Protein AF-A0A6P8ZTN7-F1 (afdb_monomer_lite)

Radius of gyration: 30.51 Å; chains: 1; bounding box: 81×64×39 Å

Organism: Thrips palmi (NCBI:txid161013)

Foldseek 3Di:
DDDDDDDDPPPVVVVVVVLVVQVPDPVCPVVNVVVVVVVVVVVVVVVVVVCVVVPDPPDPPPDPPPDDDDPPDDDAAPQLVVVQWGKDQPVQAPPPFFDDFCSSVVCVVVNIGTGNDDGLPPQALVVRQWDWDLDDEPDFDPSHDPHDVSTTTYHDDDD

Structure (mmCIF, N/CA/C/O backbone):
data_AF-A0A6P8ZTN7-F1
#
_entry.id   AF-A0A6P8ZTN7-F1
#
loop_
_atom_site.group_PDB
_atom_site.id
_atom_site.type_symbol
_atom_site.label_atom_id
_atom_site.label_alt_id
_atom_site.label_comp_id
_atom_site.label_asym_id
_atom_site.label_entity_id
_atom_site.label_seq_id
_atom_site.pdbx_PDB_ins_code
_atom_site.Cartn_x
_atom_site.Cartn_y
_atom_site.Cartn_z
_atom_site.occupancy
_atom_site.B_iso_or_equiv
_atom_site.auth_seq_id
_atom_site.auth_comp_id
_atom_site.auth_asym_id
_atom_site.auth_atom_id
_atom_site.pdbx_PDB_model_num
ATOM 1 N N . MET A 1 1 ? 12.731 24.287 -16.757 1.00 38.12 1 MET A N 1
ATOM 2 C CA . MET A 1 1 ? 14.007 24.490 -17.474 1.00 38.12 1 MET A CA 1
ATOM 3 C C . MET A 1 1 ? 14.932 25.264 -16.544 1.00 38.12 1 MET A C 1
ATOM 5 O O . MET A 1 1 ? 14.624 26.421 -16.282 1.00 38.12 1 MET A O 1
ATOM 9 N N . PRO A 1 2 ? 15.954 24.638 -15.937 1.00 43.47 2 PRO A N 1
ATOM 10 C CA . PRO A 1 2 ? 16.936 25.355 -15.126 1.00 43.47 2 PRO A CA 1
ATOM 11 C C . PRO A 1 2 ? 17.994 26.032 -16.020 1.00 43.47 2 PRO A C 1
ATOM 13 O O . PRO A 1 2 ? 18.242 25.542 -17.125 1.00 43.47 2 PRO A O 1
ATOM 16 N N . PRO A 1 3 ? 18.623 27.134 -15.574 1.00 49.19 3 PRO A N 1
ATOM 17 C CA . PRO A 1 3 ? 19.766 27.718 -16.262 1.00 49.19 3 PRO A CA 1
ATOM 18 C C . PRO A 1 3 ? 21.043 26.901 -16.017 1.00 49.19 3 PRO A C 1
ATOM 20 O O . PRO A 1 3 ? 21.290 26.404 -14.919 1.00 49.19 3 PRO A O 1
ATOM 23 N N . SER A 1 4 ? 21.845 26.778 -17.072 1.00 43.06 4 SER A N 1
ATOM 24 C CA . SER A 1 4 ? 23.144 26.109 -17.119 1.00 43.06 4 SER A CA 1
ATOM 25 C C . SER A 1 4 ? 24.170 26.744 -16.175 1.00 43.06 4 SER A C 1
ATOM 27 O O . SER A 1 4 ? 24.535 27.907 -16.334 1.00 43.06 4 SER A O 1
ATOM 29 N N . THR A 1 5 ? 24.703 25.961 -15.239 1.00 47.00 5 THR A N 1
ATOM 30 C CA . THR A 1 5 ? 25.856 26.331 -14.406 1.00 47.00 5 THR A CA 1
ATOM 31 C C . THR A 1 5 ? 27.146 25.909 -15.115 1.00 47.00 5 THR A C 1
ATOM 33 O O . THR A 1 5 ? 27.661 24.815 -14.903 1.00 47.00 5 THR A O 1
ATOM 36 N N . THR A 1 6 ? 27.670 26.762 -15.996 1.00 47.75 6 THR A N 1
ATOM 37 C CA . THR A 1 6 ? 28.990 26.585 -16.637 1.00 47.75 6 THR A CA 1
ATOM 38 C C . THR A 1 6 ? 29.842 27.844 -16.481 1.00 47.75 6 THR A C 1
ATOM 40 O O . THR A 1 6 ? 30.205 28.489 -17.454 1.00 47.75 6 THR A O 1
ATOM 43 N N . MET A 1 7 ? 30.147 28.211 -15.241 1.00 44.94 7 MET A N 1
ATOM 44 C CA . MET A 1 7 ? 31.234 29.109 -14.822 1.00 44.94 7 MET A CA 1
ATOM 45 C C . MET A 1 7 ? 31.580 28.594 -13.418 1.00 44.94 7 MET A C 1
ATOM 47 O O . MET A 1 7 ? 30.680 28.489 -12.598 1.00 44.94 7 MET A O 1
ATOM 51 N N . THR A 1 8 ? 32.764 28.073 -13.095 1.00 49.19 8 THR A N 1
ATOM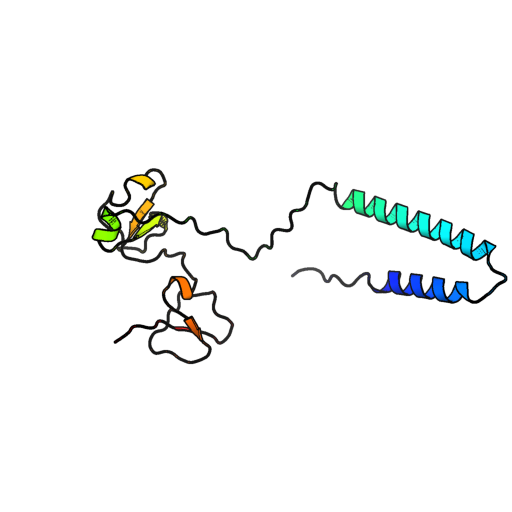 52 C CA . THR A 1 8 ? 33.991 28.848 -12.846 1.00 49.19 8 THR A CA 1
ATOM 53 C C . THR A 1 8 ? 35.212 27.920 -12.653 1.00 49.19 8 THR A C 1
ATOM 55 O O . THR A 1 8 ? 36.077 28.183 -11.824 1.00 49.19 8 THR A O 1
ATOM 58 N N . LEU A 1 9 ? 35.345 26.820 -13.406 1.00 43.28 9 LEU A N 1
ATOM 59 C CA . LEU A 1 9 ? 36.558 25.982 -13.303 1.00 43.28 9 LEU A CA 1
ATOM 60 C C . LEU A 1 9 ? 37.785 26.597 -14.016 1.00 43.28 9 LEU A C 1
ATOM 62 O O . LEU A 1 9 ? 38.914 26.186 -13.765 1.00 43.28 9 LEU A O 1
ATOM 66 N N . SER A 1 10 ? 37.589 27.597 -14.887 1.00 53.84 10 SER A N 1
ATOM 67 C CA . SER A 1 10 ? 38.660 28.187 -15.708 1.00 53.84 10 SER A CA 1
ATOM 68 C C . SER A 1 10 ? 39.494 29.260 -14.997 1.00 53.84 10 SER A C 1
ATOM 70 O O . SER A 1 10 ? 40.696 29.345 -15.239 1.00 53.84 10 SER A O 1
ATOM 72 N N . ALA A 1 11 ? 38.905 30.058 -14.101 1.00 52.62 11 ALA A N 1
ATOM 73 C CA . ALA A 1 11 ? 39.606 31.180 -13.466 1.00 52.62 11 ALA A CA 1
ATOM 74 C C . ALA A 1 11 ? 40.645 30.718 -12.427 1.00 52.62 11 ALA A C 1
ATOM 76 O O . ALA A 1 11 ? 41.765 31.224 -12.402 1.00 52.62 11 ALA A O 1
ATOM 77 N N . ALA A 1 12 ? 40.305 29.710 -11.617 1.00 54.69 12 ALA A N 1
ATOM 78 C CA . ALA A 1 12 ? 41.218 29.157 -10.614 1.00 54.69 12 ALA A CA 1
ATOM 79 C C . ALA A 1 12 ? 42.424 28.451 -11.258 1.00 54.69 12 ALA A C 1
ATOM 81 O O . ALA A 1 12 ? 43.553 28.596 -10.790 1.00 54.69 12 ALA A O 1
ATOM 82 N N . LEU A 1 13 ? 42.198 27.737 -12.368 1.00 57.28 13 LEU A N 1
ATOM 83 C CA . LEU A 1 13 ? 43.265 27.069 -13.112 1.00 57.28 13 LEU A CA 1
ATOM 84 C C . LEU A 1 13 ? 44.208 28.085 -13.778 1.00 57.28 13 LEU A C 1
ATOM 86 O O . LEU A 1 13 ? 45.422 27.905 -13.746 1.00 57.28 13 LEU A O 1
ATOM 90 N N . ALA A 1 14 ? 43.658 29.177 -14.323 1.00 60.38 14 ALA A N 1
ATOM 91 C CA . ALA A 1 14 ? 44.442 30.266 -14.900 1.00 60.38 14 ALA A CA 1
ATOM 92 C C . ALA A 1 14 ? 45.301 30.981 -13.841 1.00 60.38 14 ALA A C 1
ATOM 94 O O . ALA A 1 14 ? 46.486 31.209 -14.074 1.00 60.38 14 ALA A O 1
ATOM 95 N N . ALA A 1 15 ? 44.747 31.261 -12.656 1.00 62.09 15 ALA A N 1
ATOM 96 C CA . ALA A 1 15 ? 45.494 31.868 -11.554 1.00 62.09 15 ALA A CA 1
ATOM 97 C C . ALA A 1 15 ? 46.643 30.964 -11.067 1.00 62.09 15 ALA A C 1
ATOM 99 O O . ALA A 1 15 ? 47.762 31.438 -10.875 1.00 62.09 15 ALA A O 1
ATOM 100 N N . ALA A 1 16 ? 46.399 29.655 -10.939 1.00 66.00 16 ALA A N 1
ATOM 101 C CA . ALA A 1 16 ? 47.429 28.688 -10.555 1.00 66.00 16 ALA A CA 1
ATOM 102 C C . ALA A 1 16 ? 48.567 28.593 -11.592 1.00 66.00 16 ALA A C 1
ATOM 104 O O . ALA A 1 16 ? 49.738 28.517 -11.220 1.00 66.00 16 ALA A O 1
ATOM 105 N N . LEU A 1 17 ? 48.236 28.654 -12.888 1.00 62.47 17 LEU A N 1
ATOM 106 C CA . LEU A 1 17 ? 49.215 28.679 -13.980 1.00 62.47 17 LEU A CA 1
ATOM 107 C C . LEU A 1 17 ? 50.085 29.942 -13.955 1.00 62.47 17 LEU A C 1
ATOM 109 O O . LEU A 1 17 ? 51.296 29.844 -14.142 1.00 62.47 17 LEU A O 1
ATOM 113 N N . VAL A 1 18 ? 49.503 31.110 -13.670 1.00 60.03 18 VAL A N 1
ATOM 114 C CA . VAL A 1 18 ? 50.256 32.372 -13.555 1.00 60.03 18 VAL A CA 1
ATOM 115 C C . VAL A 1 18 ? 51.234 32.325 -12.375 1.00 60.03 18 VAL A C 1
ATOM 117 O O . VAL A 1 18 ? 52.390 32.710 -12.532 1.00 60.03 18 VAL A O 1
ATOM 120 N N . VAL A 1 19 ? 50.827 31.777 -11.224 1.00 62.97 19 VAL A N 1
ATOM 121 C CA . VAL A 1 19 ? 51.712 31.615 -10.052 1.00 62.97 19 VAL A CA 1
ATOM 122 C C . VAL A 1 19 ? 52.891 30.681 -10.358 1.00 62.97 19 VAL A C 1
ATOM 124 O O . VAL A 1 19 ? 54.027 30.986 -9.993 1.00 62.97 19 VAL A O 1
ATOM 127 N N . LEU A 1 20 ? 52.646 29.575 -11.069 1.00 59.28 20 LEU A N 1
ATOM 128 C CA . LEU A 1 20 ? 53.698 28.642 -11.490 1.00 59.28 20 LEU A CA 1
ATOM 129 C C . LEU A 1 20 ? 54.700 29.282 -12.462 1.00 59.28 20 LEU A C 1
ATOM 131 O O . LEU A 1 20 ? 55.891 28.996 -12.366 1.00 59.28 20 LEU A O 1
ATOM 135 N N . MET A 1 21 ? 54.250 30.163 -13.363 1.00 56.19 21 MET A N 1
ATOM 136 C CA . MET A 1 21 ? 55.150 30.855 -14.295 1.00 56.19 21 MET A CA 1
ATOM 137 C C . MET A 1 21 ? 56.003 31.938 -13.617 1.00 56.19 21 MET A C 1
ATOM 139 O O . MET A 1 21 ? 57.164 32.107 -13.981 1.00 56.19 21 MET A O 1
ATOM 143 N N . VAL A 1 22 ? 55.475 32.638 -12.605 1.00 54.84 22 VAL A N 1
ATOM 144 C CA . VAL A 1 22 ? 56.213 33.693 -11.877 1.00 54.84 22 VAL A CA 1
ATOM 145 C C . VAL A 1 22 ? 57.305 33.113 -10.964 1.00 54.84 22 VAL A C 1
ATOM 147 O O . VAL A 1 22 ? 58.353 33.729 -10.787 1.00 54.84 22 VAL A O 1
ATOM 150 N N . ALA A 1 23 ? 57.122 31.901 -10.432 1.00 55.56 23 ALA A N 1
ATOM 151 C CA . ALA A 1 23 ? 58.081 31.267 -9.519 1.00 55.56 23 ALA A CA 1
ATOM 152 C C . ALA A 1 23 ? 59.411 30.820 -10.175 1.00 55.56 23 ALA A C 1
ATOM 154 O O . ALA A 1 23 ? 60.326 30.404 -9.464 1.00 55.56 23 ALA A O 1
ATOM 155 N N . ALA A 1 24 ? 59.541 30.897 -11.506 1.00 53.19 24 ALA A N 1
ATOM 156 C CA . ALA A 1 24 ? 60.702 30.403 -12.253 1.00 53.19 24 ALA A CA 1
ATOM 157 C C . ALA A 1 24 ? 61.805 31.455 -12.535 1.00 53.19 24 ALA A C 1
ATOM 159 O O . ALA A 1 24 ? 62.824 31.100 -13.127 1.00 53.19 24 ALA A O 1
ATOM 160 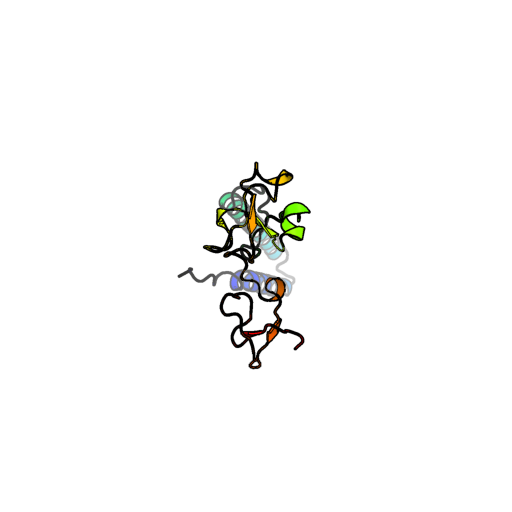N N . ALA A 1 25 ? 61.651 32.722 -12.116 1.00 52.66 25 ALA A N 1
ATOM 161 C CA . ALA A 1 25 ? 62.622 33.796 -12.380 1.00 52.66 25 ALA A CA 1
ATOM 162 C C . ALA A 1 25 ? 63.114 34.482 -11.077 1.00 52.66 25 ALA A C 1
ATOM 164 O O . ALA A 1 25 ? 62.310 35.081 -10.361 1.00 52.66 25 ALA A O 1
ATOM 165 N N . PRO A 1 26 ? 64.422 34.440 -10.743 1.00 53.06 26 PRO A N 1
ATOM 166 C CA . PRO A 1 26 ? 64.939 34.891 -9.443 1.00 53.06 26 PRO A CA 1
ATOM 167 C C . PRO A 1 26 ? 65.002 36.421 -9.244 1.00 53.06 26 PRO A C 1
ATOM 169 O O . PRO A 1 26 ? 65.157 36.866 -8.110 1.00 53.06 26 PRO A O 1
ATOM 172 N N . GLU A 1 27 ? 64.847 37.233 -10.296 1.00 56.53 27 GLU A N 1
ATOM 173 C CA . GLU A 1 27 ? 64.897 38.710 -10.225 1.00 56.53 27 GLU A CA 1
ATOM 174 C C . GLU A 1 27 ? 63.545 39.387 -9.916 1.00 56.53 27 GLU A C 1
ATOM 176 O O . GLU A 1 27 ? 63.448 40.609 -9.895 1.00 56.53 27 GLU A O 1
ATOM 181 N N . GLN A 1 28 ? 62.479 38.623 -9.662 1.00 53.75 28 GLN A N 1
ATOM 182 C CA . GLN A 1 28 ? 61.115 39.154 -9.489 1.00 53.75 28 GLN A CA 1
ATOM 183 C C . GLN A 1 28 ? 60.540 38.850 -8.098 1.00 53.75 28 GLN A C 1
ATOM 185 O O . GLN A 1 28 ? 59.343 38.629 -7.937 1.00 53.75 28 GLN A O 1
ATOM 190 N N . LYS A 1 29 ? 61.389 38.819 -7.065 1.00 56.66 29 LYS A N 1
ATOM 191 C CA . LYS A 1 29 ? 60.963 38.492 -5.695 1.00 56.66 29 LYS A CA 1
ATOM 192 C C . LYS A 1 29 ? 60.034 39.559 -5.101 1.00 56.66 29 LYS A C 1
ATOM 194 O O . LYS A 1 29 ? 59.036 39.213 -4.476 1.00 56.66 29 LYS A O 1
ATOM 199 N N . ASP A 1 30 ? 60.314 40.832 -5.379 1.00 60.84 30 ASP A N 1
ATOM 200 C CA . ASP A 1 30 ? 5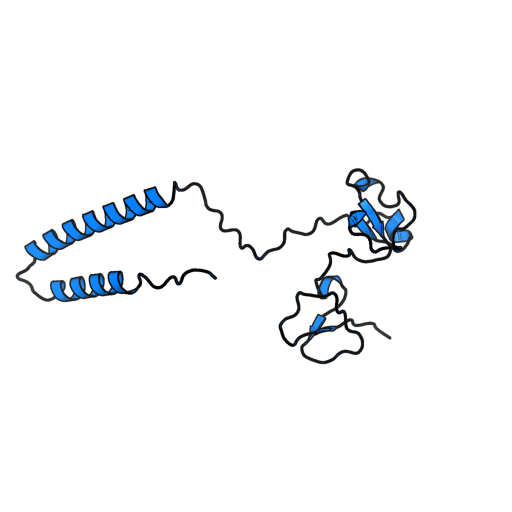9.488 41.957 -4.921 1.00 60.84 30 ASP A CA 1
ATOM 201 C C . ASP A 1 30 ? 58.166 42.061 -5.701 1.00 60.84 30 ASP A C 1
ATOM 203 O O . ASP A 1 30 ? 57.117 42.356 -5.129 1.00 60.84 30 ASP A O 1
ATOM 207 N N . ALA A 1 31 ? 58.182 41.731 -6.997 1.00 58.34 31 ALA A N 1
ATOM 208 C CA . ALA A 1 31 ? 56.975 41.682 -7.824 1.00 58.34 31 ALA A CA 1
ATOM 209 C C . ALA A 1 31 ? 56.063 40.498 -7.456 1.00 58.34 31 ALA A C 1
ATOM 211 O O . ALA A 1 31 ? 54.840 40.626 -7.487 1.00 58.34 31 ALA A O 1
ATOM 212 N N . ALA A 1 32 ? 56.644 39.360 -7.062 1.00 59.34 32 ALA A N 1
ATOM 213 C CA . ALA A 1 32 ? 55.896 38.196 -6.598 1.00 59.34 32 ALA A CA 1
ATOM 214 C C . ALA A 1 32 ? 55.191 38.450 -5.254 1.00 59.34 32 ALA A C 1
ATOM 216 O O . ALA A 1 32 ? 54.049 38.021 -5.083 1.00 59.34 32 ALA A O 1
ATOM 217 N N . GLU A 1 33 ? 55.823 39.171 -4.321 1.00 67.00 33 GLU A N 1
ATOM 218 C CA . GLU A 1 33 ? 55.179 39.552 -3.055 1.00 67.00 33 GLU A CA 1
ATOM 219 C C . GLU A 1 33 ? 54.076 40.603 -3.268 1.00 67.00 33 GLU A C 1
ATOM 221 O O . GLU A 1 33 ? 52.970 40.422 -2.763 1.00 67.00 33 GLU A O 1
ATOM 226 N N . ALA A 1 34 ? 54.289 41.613 -4.122 1.00 68.88 34 ALA A N 1
ATOM 227 C CA . ALA A 1 34 ? 53.239 42.582 -4.461 1.00 68.88 34 ALA A CA 1
ATOM 228 C C . ALA A 1 34 ? 52.020 41.928 -5.151 1.00 68.88 34 ALA A C 1
ATOM 230 O O . ALA A 1 34 ? 50.865 42.277 -4.881 1.00 68.88 34 ALA A O 1
ATOM 231 N N . LEU A 1 35 ? 52.261 40.940 -6.021 1.00 69.56 35 LEU A N 1
ATOM 232 C CA . LEU A 1 35 ? 51.196 40.177 -6.672 1.00 69.56 35 LEU A CA 1
ATOM 233 C C . LEU A 1 35 ? 50.428 39.318 -5.663 1.00 69.56 35 LEU A C 1
ATOM 235 O O . LEU A 1 35 ? 49.206 39.223 -5.742 1.00 69.56 35 LEU A O 1
ATOM 239 N N . LYS A 1 36 ? 51.127 38.713 -4.701 1.00 71.56 36 LYS A N 1
ATOM 240 C CA . LYS A 1 36 ? 50.538 37.870 -3.659 1.00 71.56 36 LYS A CA 1
ATOM 241 C C . LYS A 1 36 ? 49.633 38.662 -2.721 1.00 71.56 36 LYS A C 1
ATOM 243 O O . LYS A 1 36 ? 48.548 38.174 -2.406 1.00 71.56 36 LYS A O 1
ATOM 248 N N . ASP A 1 37 ? 50.033 39.871 -2.334 1.00 74.19 37 ASP A N 1
ATOM 249 C CA . ASP A 1 37 ? 49.185 40.759 -1.533 1.00 74.19 37 ASP A CA 1
ATOM 250 C C . ASP A 1 37 ? 47.933 41.180 -2.310 1.00 74.19 37 ASP A C 1
ATOM 252 O O . ASP A 1 37 ? 46.816 41.010 -1.821 1.00 74.19 37 ASP A O 1
ATOM 256 N N . THR A 1 38 ? 48.091 41.571 -3.577 1.00 74.75 38 THR A N 1
ATOM 257 C CA . THR A 1 38 ? 46.956 41.927 -4.449 1.00 74.75 38 THR A CA 1
ATOM 258 C C . THR A 1 38 ? 45.978 40.756 -4.629 1.00 74.75 38 THR A C 1
ATOM 260 O O . THR A 1 38 ? 44.756 40.932 -4.596 1.00 74.75 38 THR A O 1
ATOM 263 N N . LEU A 1 39 ? 46.498 39.535 -4.797 1.00 74.81 39 LEU A N 1
ATOM 264 C CA . LEU A 1 39 ? 45.682 38.331 -4.965 1.00 74.81 39 LEU A CA 1
ATOM 265 C C . LEU A 1 39 ? 44.941 37.977 -3.674 1.00 74.81 39 LEU A C 1
ATOM 267 O O . LEU A 1 39 ? 43.779 37.581 -3.724 1.00 74.81 39 LEU A O 1
ATOM 271 N N . LYS A 1 40 ? 45.604 38.137 -2.525 1.00 75.88 40 LYS A N 1
ATOM 272 C CA . LYS A 1 40 ? 45.040 37.887 -1.197 1.00 75.88 40 LYS A CA 1
ATOM 273 C C . LYS A 1 40 ? 43.902 38.850 -0.878 1.00 75.88 40 LYS A C 1
ATOM 275 O O . LYS A 1 40 ? 42.874 38.396 -0.378 1.00 75.88 40 LYS A O 1
ATOM 280 N N . ASP A 1 41 ? 44.061 40.129 -1.200 1.00 74.12 41 ASP A N 1
ATOM 281 C CA . ASP A 1 41 ? 43.013 41.131 -1.000 1.00 74.12 41 ASP A CA 1
ATOM 282 C C . ASP A 1 41 ? 41.816 40.866 -1.921 1.00 74.12 41 ASP A C 1
ATOM 284 O O . ASP A 1 41 ? 40.687 40.758 -1.446 1.00 74.12 41 ASP A O 1
ATOM 288 N N . THR A 1 42 ? 42.065 40.579 -3.203 1.00 72.00 42 THR A N 1
ATOM 289 C CA . THR A 1 42 ? 41.001 40.238 -4.166 1.00 72.00 42 THR A CA 1
ATOM 290 C C . THR A 1 42 ? 40.219 38.983 -3.748 1.00 72.00 42 THR A C 1
ATOM 292 O O . THR A 1 42 ? 38.990 38.949 -3.834 1.00 72.00 42 THR A O 1
ATOM 295 N N . LEU A 1 43 ? 40.906 37.943 -3.257 1.00 74.62 43 LEU A N 1
ATOM 296 C CA . LEU A 1 43 ? 40.264 36.725 -2.743 1.00 74.62 43 LEU A CA 1
ATOM 297 C C . LEU A 1 43 ? 39.431 37.004 -1.494 1.00 74.62 43 LEU A C 1
ATOM 299 O O . LEU A 1 43 ? 38.341 36.454 -1.344 1.00 74.62 43 LEU A O 1
ATOM 303 N N . LYS A 1 44 ? 39.938 37.850 -0.596 1.00 73.94 44 LYS A N 1
ATOM 304 C CA . LYS A 1 44 ? 39.259 38.197 0.650 1.00 73.94 44 LYS A CA 1
ATOM 305 C C . LYS A 1 44 ? 37.982 38.989 0.391 1.00 73.94 44 LYS A C 1
ATOM 307 O O . LYS A 1 44 ? 36.975 38.703 1.036 1.00 73.94 44 LYS A O 1
ATOM 312 N N . ASP A 1 45 ? 38.009 39.914 -0.561 1.00 66.81 45 ASP A N 1
ATOM 313 C CA . ASP A 1 45 ? 36.833 40.691 -0.951 1.00 66.81 45 ASP A CA 1
ATOM 314 C C . ASP A 1 45 ? 35.807 39.818 -1.683 1.00 66.81 45 ASP A C 1
ATOM 316 O O . ASP A 1 45 ? 34.637 39.814 -1.307 1.00 66.81 45 ASP A O 1
ATOM 320 N N . THR A 1 46 ? 36.252 38.950 -2.601 1.00 62.66 46 THR A N 1
ATOM 321 C CA . THR A 1 46 ? 35.364 37.994 -3.291 1.00 62.66 46 THR A CA 1
ATOM 322 C C . THR A 1 46 ? 34.670 37.048 -2.299 1.00 62.66 46 THR A C 1
ATOM 324 O O . THR A 1 46 ? 33.459 36.853 -2.363 1.00 62.66 46 THR A O 1
ATOM 327 N N . LEU A 1 47 ? 35.407 36.513 -1.315 1.00 62.28 47 LEU A N 1
ATOM 328 C CA . LEU A 1 47 ? 34.842 35.652 -0.266 1.00 62.28 47 LEU A CA 1
ATOM 329 C C . LEU A 1 47 ? 33.872 36.400 0.660 1.00 62.28 47 LEU A C 1
ATOM 331 O O . LEU A 1 47 ? 32.922 35.808 1.175 1.00 62.28 47 LEU A O 1
ATOM 335 N N . LYS A 1 48 ? 34.105 37.694 0.897 1.00 62.94 48 LYS A N 1
ATOM 336 C CA . LYS A 1 48 ? 33.243 38.532 1.735 1.00 62.94 48 LYS A CA 1
ATOM 337 C C . LYS A 1 48 ? 31.946 38.906 1.015 1.00 62.94 48 LYS A C 1
ATOM 339 O O . LYS A 1 48 ? 30.889 38.892 1.645 1.00 62.94 48 LYS A O 1
ATOM 344 N N . ASP A 1 49 ? 32.012 39.161 -0.288 1.00 56.41 49 ASP A N 1
ATOM 345 C CA . ASP A 1 49 ? 30.844 39.423 -1.130 1.00 56.41 49 ASP A CA 1
ATOM 346 C C . ASP A 1 49 ? 29.992 38.162 -1.332 1.00 56.41 49 ASP A C 1
ATOM 348 O O . ASP A 1 49 ? 28.761 38.231 -1.266 1.00 56.41 49 ASP A O 1
ATOM 352 N N . ASP A 1 50 ? 30.620 36.989 -1.459 1.00 54.56 50 ASP A N 1
ATOM 353 C CA . ASP A 1 50 ? 29.908 35.709 -1.457 1.00 54.56 50 ASP A CA 1
ATOM 354 C C . ASP A 1 50 ? 29.249 35.434 -0.095 1.00 54.56 50 ASP A C 1
ATOM 356 O O . ASP A 1 50 ? 28.099 35.000 -0.042 1.00 54.56 50 ASP A O 1
ATOM 360 N N . ALA A 1 51 ? 29.900 35.773 1.024 1.00 51.66 51 ALA A N 1
ATOM 361 C CA . ALA A 1 51 ? 29.299 35.658 2.357 1.00 51.66 51 ALA A CA 1
ATOM 362 C C . ALA A 1 51 ? 28.095 36.602 2.566 1.00 51.66 51 ALA A C 1
ATOM 364 O O . ALA A 1 51 ? 27.151 36.244 3.277 1.00 51.66 51 ALA A O 1
ATOM 365 N N . ALA A 1 52 ? 28.095 37.781 1.934 1.00 53.69 52 ALA A N 1
ATOM 366 C CA . ALA A 1 52 ? 26.975 38.722 1.968 1.00 53.69 52 ALA A CA 1
ATOM 367 C C . ALA A 1 52 ? 25.811 38.282 1.061 1.00 53.69 52 ALA A C 1
ATOM 369 O O . ALA A 1 52 ? 24.648 38.431 1.439 1.00 53.69 52 ALA A O 1
ATOM 370 N N . ARG A 1 53 ? 26.103 37.691 -0.107 1.00 55.28 53 ARG A N 1
ATOM 371 C CA . ARG A 1 53 ? 25.085 37.151 -1.030 1.00 55.28 53 ARG A CA 1
ATOM 372 C C . ARG A 1 53 ? 24.481 35.831 -0.553 1.00 55.28 53 ARG A C 1
ATOM 374 O O . ARG A 1 53 ? 23.340 35.538 -0.897 1.00 55.28 53 ARG A O 1
ATOM 381 N N . LEU A 1 54 ? 25.216 35.067 0.254 1.00 51.84 54 LEU A N 1
ATOM 382 C CA . LEU A 1 54 ? 24.765 33.802 0.841 1.00 51.84 54 LEU A CA 1
ATOM 383 C C . LEU A 1 54 ? 24.113 33.951 2.221 1.00 51.84 54 LEU A C 1
ATOM 385 O O . LEU A 1 54 ? 23.763 32.941 2.821 1.00 51.84 54 LEU A O 1
ATOM 389 N N . GLY A 1 55 ? 23.912 35.181 2.707 1.00 45.88 55 GLY A N 1
ATOM 390 C CA . GLY A 1 55 ? 23.022 35.454 3.833 1.00 45.88 55 GLY A CA 1
ATOM 391 C C . GLY A 1 55 ? 23.314 34.627 5.083 1.00 45.88 55 GLY A C 1
ATOM 392 O O . GLY A 1 55 ? 22.439 33.903 5.528 1.00 45.88 55 GLY A O 1
ATOM 393 N N . GLY A 1 56 ? 24.507 34.774 5.668 1.00 44.00 56 GLY A N 1
ATOM 394 C CA . GLY A 1 56 ? 24.804 34.288 7.019 1.00 44.00 56 GLY A CA 1
ATOM 395 C C . GLY A 1 56 ? 24.877 32.762 7.153 1.00 44.00 56 GLY A C 1
ATOM 396 O O . GLY A 1 56 ? 23.987 32.010 6.775 1.00 44.00 56 GLY A O 1
ATOM 397 N N . TRP A 1 57 ? 25.950 32.274 7.769 1.00 47.41 57 TRP A N 1
ATOM 398 C CA . TRP A 1 57 ? 26.098 30.867 8.142 1.00 47.41 57 TRP A CA 1
ATOM 399 C C . TRP A 1 57 ? 25.175 30.494 9.314 1.00 47.41 57 TRP A C 1
ATOM 401 O O . TRP A 1 57 ? 25.621 30.134 10.398 1.00 47.41 57 TRP A O 1
ATOM 411 N N . THR A 1 58 ? 23.865 30.551 9.113 1.00 46.16 58 THR A N 1
ATOM 412 C CA . THR A 1 58 ? 22.935 29.699 9.849 1.00 46.16 58 THR A CA 1
ATOM 413 C C . THR A 1 58 ? 22.738 28.444 9.018 1.00 46.16 58 THR A C 1
ATOM 415 O O . THR A 1 58 ? 21.956 28.445 8.076 1.00 46.16 58 THR A O 1
ATOM 418 N N . ALA A 1 59 ? 23.527 27.414 9.340 1.00 52.19 59 ALA A N 1
ATOM 419 C CA . ALA A 1 59 ? 23.284 25.998 9.068 1.00 52.19 59 ALA A CA 1
ATOM 420 C C . ALA A 1 59 ? 22.229 25.700 7.983 1.00 52.19 59 ALA A C 1
ATOM 422 O O . ALA A 1 59 ? 21.096 25.329 8.291 1.00 52.19 59 ALA A O 1
ATOM 423 N N . LEU A 1 60 ? 22.611 25.788 6.707 1.00 45.75 60 LEU A N 1
ATOM 424 C CA . LEU A 1 60 ? 21.886 25.062 5.669 1.00 45.75 60 LEU A CA 1
ATOM 425 C C . LEU A 1 60 ? 22.133 23.571 5.908 1.00 45.75 60 LEU A C 1
ATOM 427 O O . LEU A 1 60 ? 23.123 22.997 5.457 1.00 45.75 60 LEU A O 1
ATOM 4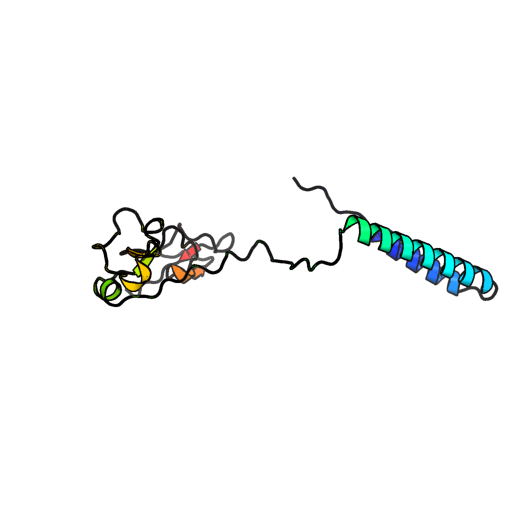31 N N . GLN A 1 61 ? 21.227 22.946 6.658 1.00 53.50 61 GLN A N 1
ATOM 432 C CA . GLN A 1 61 ? 21.033 21.507 6.608 1.00 53.50 61 GLN A CA 1
ATOM 433 C C . GLN A 1 61 ? 20.659 21.163 5.167 1.00 53.50 61 GLN A C 1
ATOM 435 O O . GLN A 1 61 ? 19.535 21.387 4.721 1.00 53.50 61 GLN A O 1
ATOM 440 N N . TYR A 1 62 ? 21.628 20.648 4.420 1.00 52.59 62 TYR A N 1
ATOM 441 C CA . TYR A 1 62 ? 21.375 19.942 3.178 1.00 52.59 62 TYR A CA 1
ATOM 442 C C . TYR A 1 62 ? 20.481 18.736 3.499 1.00 52.59 62 TYR A C 1
ATOM 444 O O . TYR A 1 62 ? 20.957 17.709 3.980 1.00 52.59 62 TYR A O 1
ATOM 452 N N . VAL A 1 63 ? 19.172 18.879 3.291 1.00 51.94 63 VAL A N 1
ATOM 453 C CA . VAL A 1 63 ? 18.227 17.760 3.314 1.00 51.94 63 VAL A CA 1
ATOM 454 C C . VAL A 1 63 ? 18.035 17.328 1.860 1.00 51.94 63 VAL A C 1
ATOM 456 O O . VAL A 1 63 ? 17.486 18.106 1.075 1.00 51.94 63 VAL A O 1
ATOM 459 N N . PRO A 1 64 ? 18.501 16.138 1.442 1.00 52.69 64 PRO A N 1
ATOM 460 C CA . PRO A 1 64 ? 18.250 15.663 0.089 1.00 52.69 64 PRO A CA 1
ATOM 461 C C . PRO A 1 64 ? 16.734 15.537 -0.125 1.00 52.69 64 PRO A C 1
ATOM 463 O O . PRO A 1 64 ? 16.060 14.758 0.543 1.00 52.69 64 PRO A O 1
ATOM 466 N N . VAL A 1 65 ? 16.194 16.279 -1.095 1.00 50.09 65 VAL A N 1
ATOM 467 C CA . VAL A 1 65 ? 14.758 16.351 -1.462 1.00 50.09 65 VAL A CA 1
ATOM 468 C C . VAL A 1 65 ? 14.235 15.028 -2.083 1.00 50.09 65 VAL A C 1
ATOM 470 O O . VAL A 1 65 ? 13.190 14.977 -2.723 1.00 50.09 65 VAL A O 1
ATOM 473 N N . HIS A 1 66 ? 14.951 13.915 -1.906 1.00 51.66 66 HIS A N 1
ATOM 474 C CA . HIS A 1 66 ? 14.601 12.586 -2.426 1.00 51.66 66 HIS A CA 1
ATOM 475 C C . HIS A 1 66 ? 14.367 11.531 -1.351 1.00 51.66 66 HIS A C 1
ATOM 477 O O . HIS A 1 66 ? 13.997 10.408 -1.683 1.00 51.66 66 HIS A O 1
ATOM 483 N N . THR A 1 67 ? 14.516 11.865 -0.070 1.00 53.22 67 THR A N 1
ATOM 484 C CA . THR A 1 67 ? 14.014 10.983 0.984 1.00 53.22 67 THR A CA 1
ATOM 485 C C . THR A 1 67 ? 12.579 11.394 1.308 1.00 53.22 67 THR A C 1
ATOM 487 O O . THR A 1 67 ? 12.398 12.458 1.909 1.00 53.22 67 THR A O 1
ATOM 490 N N . PRO A 1 68 ? 11.547 10.617 0.910 1.00 59.81 68 PRO A N 1
ATOM 491 C CA . PRO A 1 68 ? 10.202 10.850 1.422 1.00 59.81 68 PRO A CA 1
ATOM 492 C C . PRO A 1 68 ? 10.252 10.849 2.958 1.00 59.81 68 PRO A C 1
ATOM 494 O O . PRO A 1 68 ? 11.070 10.121 3.534 1.00 59.81 68 PRO A O 1
ATOM 497 N N . PRO A 1 69 ? 9.419 11.668 3.631 1.00 57.56 69 PRO A N 1
ATOM 498 C CA . PRO A 1 69 ? 9.349 11.658 5.085 1.00 57.56 69 PRO A CA 1
ATOM 499 C C . PRO A 1 69 ? 9.142 10.216 5.565 1.00 57.56 69 PRO A C 1
ATOM 501 O O . PRO A 1 69 ? 8.444 9.451 4.885 1.00 57.56 69 PRO A O 1
ATOM 504 N N . PRO A 1 70 ? 9.745 9.822 6.704 1.00 60.41 70 PRO A N 1
ATOM 505 C CA . PRO A 1 70 ? 9.537 8.487 7.238 1.00 60.41 70 PRO A CA 1
ATOM 506 C C . PRO A 1 70 ? 8.025 8.256 7.356 1.00 60.41 70 PRO A C 1
ATOM 508 O O . PRO A 1 70 ? 7.312 9.150 7.832 1.00 60.41 70 PRO A O 1
ATOM 511 N N . PRO A 1 71 ? 7.505 7.120 6.860 1.00 64.19 71 PRO A N 1
ATOM 512 C CA . PRO A 1 71 ? 6.082 6.845 6.946 1.00 64.19 71 PRO A CA 1
ATOM 513 C C . PRO A 1 71 ? 5.652 6.951 8.410 1.00 64.19 71 PRO A C 1
ATOM 515 O O . PRO A 1 71 ? 6.360 6.490 9.306 1.00 64.19 71 PRO A O 1
ATOM 518 N N . ARG A 1 72 ? 4.499 7.583 8.656 1.00 67.94 72 ARG A N 1
ATOM 519 C CA . ARG A 1 72 ? 3.871 7.548 9.978 1.00 67.94 72 ARG A CA 1
ATOM 520 C C . ARG A 1 72 ? 3.480 6.099 10.240 1.00 67.94 72 ARG A C 1
ATOM 522 O O . ARG A 1 72 ? 2.506 5.611 9.677 1.00 67.94 72 ARG A O 1
ATOM 529 N N . GLU A 1 73 ? 4.303 5.398 11.005 1.00 78.12 73 GLU A N 1
ATOM 530 C CA . GLU A 1 73 ? 4.094 3.987 11.293 1.00 78.12 73 GLU A CA 1
ATOM 531 C C . GLU A 1 73 ? 3.094 3.877 12.445 1.00 78.12 73 GLU A C 1
ATOM 533 O O . GLU A 1 73 ? 3.380 4.234 13.588 1.00 78.12 73 GLU A O 1
ATOM 538 N N . PHE A 1 74 ? 1.874 3.458 12.118 1.00 91.81 74 PHE A N 1
ATOM 539 C CA . PHE A 1 74 ? 0.876 3.114 13.120 1.00 91.81 74 PHE A CA 1
ATOM 540 C C . PHE A 1 74 ? 1.200 1.733 13.685 1.00 91.81 74 PHE A C 1
ATOM 542 O O . PHE A 1 74 ? 1.621 0.834 12.955 1.00 91.81 74 PHE A O 1
ATOM 549 N N . SER A 1 75 ? 1.029 1.566 14.993 1.00 94.50 75 SER A N 1
ATOM 550 C CA . SER A 1 75 ? 1.282 0.281 15.628 1.00 94.50 75 SER A CA 1
ATOM 551 C C . SER A 1 75 ? 0.119 -0.672 15.352 1.00 94.50 75 SER A C 1
ATOM 553 O O . SER A 1 75 ? -1.036 -0.248 15.390 1.00 94.50 75 SER A O 1
ATOM 555 N N . PRO A 1 76 ? 0.385 -1.962 15.105 1.00 94.88 76 PRO A N 1
ATOM 556 C CA . PRO A 1 76 ? -0.678 -2.950 15.049 1.00 94.88 76 PRO A CA 1
ATOM 557 C C . PRO A 1 76 ? -1.367 -3.038 16.417 1.00 94.88 76 PRO A C 1
ATOM 559 O O . PRO A 1 76 ? -0.709 -3.141 17.454 1.00 94.88 76 PRO A O 1
ATOM 562 N N . GLU A 1 77 ? -2.697 -3.019 16.414 1.00 97.38 77 GLU A N 1
ATOM 563 C CA . GLU A 1 77 ? -3.514 -3.209 17.611 1.00 97.38 77 GLU A CA 1
ATOM 564 C C . GLU A 1 77 ? -4.251 -4.549 17.526 1.00 97.38 77 GLU A C 1
ATOM 566 O O . GLU A 1 77 ? -4.773 -4.922 16.476 1.00 97.38 77 GLU A O 1
ATOM 571 N N . GLU A 1 78 ? -4.293 -5.280 18.642 1.00 97.38 78 GLU A N 1
ATOM 572 C CA . GLU A 1 78 ? -4.816 -6.652 18.700 1.00 97.38 78 GLU A CA 1
ATOM 573 C C . GLU A 1 78 ? -6.229 -6.814 18.104 1.00 97.38 78 GLU A C 1
ATOM 575 O O . GLU A 1 78 ? -6.405 -7.736 17.304 1.00 97.38 78 GLU A O 1
ATOM 580 N N . PRO A 1 79 ? -7.213 -5.927 18.372 1.00 97.56 79 PRO A N 1
ATOM 581 C CA . PRO A 1 79 ? -8.548 -6.071 17.796 1.00 97.56 79 PRO A CA 1
ATOM 582 C C . PRO A 1 79 ? -8.552 -6.010 16.263 1.00 97.56 79 PRO A C 1
ATOM 584 O O . PRO A 1 79 ? -9.254 -6.796 15.627 1.00 97.56 79 PRO A O 1
ATOM 587 N N . CYS A 1 80 ? -7.754 -5.116 15.672 1.00 98.12 80 CYS A N 1
ATOM 588 C CA . CYS A 1 80 ? -7.619 -4.992 14.223 1.00 98.12 80 CYS A CA 1
ATOM 589 C C . CYS A 1 80 ? -6.865 -6.183 13.619 1.00 98.12 80 CYS A C 1
ATOM 591 O O . CYS A 1 80 ? -7.334 -6.784 12.652 1.00 98.12 80 CYS A O 1
ATOM 593 N N . SER A 1 81 ? -5.751 -6.592 14.234 1.00 96.94 81 SER A N 1
ATOM 594 C CA . SER A 1 81 ? -4.973 -7.755 13.791 1.00 96.94 81 SER A CA 1
ATOM 595 C C . SER A 1 81 ? -5.802 -9.042 13.816 1.00 96.94 81 SER A C 1
ATOM 597 O O . SER A 1 81 ? -5.746 -9.831 12.876 1.00 96.94 81 SER A O 1
ATOM 599 N N . ARG A 1 82 ? -6.626 -9.244 14.853 1.00 97.31 82 ARG A N 1
ATOM 600 C CA . ARG A 1 82 ? -7.534 -10.398 14.960 1.00 97.31 82 ARG A CA 1
ATOM 601 C C . ARG A 1 82 ? -8.639 -10.380 13.903 1.00 97.31 82 ARG A C 1
ATOM 603 O O . ARG A 1 82 ? -9.077 -11.442 13.475 1.00 97.31 82 ARG A O 1
ATOM 610 N N . ALA A 1 83 ? -9.064 -9.199 13.462 1.00 96.62 83 ALA A N 1
ATOM 611 C CA . ALA A 1 83 ? -9.973 -9.046 12.328 1.00 96.62 83 ALA A CA 1
ATOM 612 C C . ALA A 1 83 ? -9.272 -9.233 10.966 1.00 96.62 83 ALA A C 1
ATOM 614 O O . ALA A 1 83 ? -9.928 -9.159 9.932 1.00 96.62 83 ALA A O 1
ATOM 615 N N . GLY A 1 84 ? -7.955 -9.471 10.938 1.00 95.44 84 GLY A N 1
ATOM 616 C CA . GLY A 1 84 ? -7.178 -9.586 9.703 1.00 95.44 84 GLY A CA 1
ATOM 617 C C . GLY A 1 84 ? -6.936 -8.241 9.014 1.00 95.44 84 GLY A C 1
ATOM 618 O O . GLY A 1 84 ? -6.814 -8.193 7.792 1.00 95.44 84 GLY A O 1
ATOM 619 N N . GLY A 1 85 ? -6.932 -7.143 9.770 1.00 96.00 85 GLY A N 1
ATOM 620 C CA . GLY A 1 85 ? -6.664 -5.801 9.261 1.00 96.00 85 GLY A CA 1
ATOM 621 C C . GLY A 1 85 ? -5.338 -5.219 9.747 1.00 96.00 85 GLY A C 1
ATOM 622 O O . GLY A 1 85 ? -4.600 -5.823 10.526 1.00 96.00 85 GLY A O 1
ATOM 623 N N . ILE A 1 86 ? -5.063 -4.000 9.290 1.00 95.94 86 ILE A N 1
ATOM 624 C CA . ILE A 1 86 ? -3.949 -3.157 9.726 1.00 95.94 86 ILE A CA 1
ATOM 625 C C . ILE A 1 86 ? -4.450 -1.757 10.092 1.00 95.94 86 ILE A C 1
ATOM 627 O O . ILE A 1 86 ? -5.391 -1.244 9.484 1.00 95.94 86 ILE A O 1
ATOM 631 N N . CYS A 1 87 ? -3.816 -1.134 11.085 1.00 96.31 87 CYS A N 1
ATOM 632 C CA . CYS A 1 87 ? -4.141 0.228 11.496 1.00 96.31 87 CYS A CA 1
ATOM 633 C C . CYS A 1 87 ? -3.511 1.237 10.528 1.00 96.31 87 CYS A C 1
ATOM 635 O O . CYS A 1 87 ? -2.294 1.251 10.350 1.00 96.31 87 CYS A O 1
ATOM 637 N N . LEU A 1 88 ? -4.339 2.078 9.905 1.00 95.56 88 LEU A N 1
ATOM 638 C CA . LEU A 1 88 ? -3.937 3.114 8.949 1.00 95.56 88 LEU A CA 1
ATOM 639 C C . LEU A 1 88 ? -4.701 4.413 9.213 1.00 95.56 88 LEU A C 1
ATOM 641 O O . LEU A 1 88 ? -5.763 4.405 9.830 1.00 95.56 88 LEU A O 1
ATOM 645 N N . ALA A 1 89 ? -4.205 5.537 8.696 1.00 94.62 89 ALA A N 1
ATOM 646 C CA . ALA A 1 89 ? -5.006 6.755 8.652 1.00 94.62 89 ALA A CA 1
ATOM 647 C C . ALA A 1 89 ? -6.276 6.494 7.825 1.00 94.62 89 ALA A C 1
ATOM 649 O O . ALA A 1 89 ? -6.195 5.930 6.732 1.00 94.62 89 ALA A O 1
ATOM 650 N N . ALA A 1 90 ? -7.442 6.918 8.313 1.00 93.19 90 ALA A N 1
ATOM 651 C CA . ALA A 1 90 ? -8.725 6.607 7.678 1.00 93.19 90 ALA A CA 1
ATOM 652 C C . ALA A 1 90 ? -8.801 7.080 6.211 1.00 93.19 90 ALA A C 1
ATOM 654 O O . ALA A 1 90 ? -9.387 6.414 5.363 1.00 93.19 90 ALA A O 1
ATOM 655 N N . ASN A 1 91 ? -8.144 8.198 5.887 1.00 93.25 91 ASN A N 1
ATOM 656 C CA . ASN A 1 91 ? -8.060 8.740 4.526 1.00 93.25 91 ASN A CA 1
ATOM 657 C C . ASN A 1 91 ? -7.086 7.990 3.597 1.00 93.25 91 ASN A C 1
ATOM 659 O O . ASN A 1 91 ? -7.017 8.299 2.409 1.00 93.25 91 ASN A O 1
ATOM 663 N N . GLU A 1 92 ? -6.311 7.048 4.126 1.00 94.25 92 GLU A N 1
ATOM 664 C CA . GLU A 1 92 ? -5.406 6.183 3.372 1.00 94.25 92 GLU A CA 1
ATOM 665 C C . GLU A 1 92 ? -5.965 4.768 3.180 1.00 94.25 92 GLU A C 1
ATOM 667 O O . GLU A 1 92 ? -5.376 3.962 2.455 1.00 94.25 92 GLU A O 1
ATOM 672 N N . CYS A 1 93 ? -7.107 4.474 3.802 1.00 94.56 93 CYS A N 1
ATOM 673 C CA . CYS A 1 93 ? -7.804 3.210 3.657 1.00 94.56 93 CYS A CA 1
ATOM 674 C C . CYS A 1 93 ? -8.315 3.045 2.217 1.00 94.56 93 CYS A C 1
ATOM 676 O O . CYS A 1 93 ? -8.959 3.960 1.689 1.00 94.56 93 CYS A O 1
ATOM 678 N N . PRO A 1 94 ? -8.081 1.900 1.555 1.00 94.75 94 PRO A N 1
ATOM 679 C CA . PRO A 1 94 ? -8.677 1.652 0.252 1.00 94.75 94 PRO A CA 1
ATOM 680 C C . PRO A 1 94 ? -10.208 1.681 0.320 1.00 94.75 94 PRO A C 1
ATOM 682 O O . PRO A 1 94 ? -10.819 1.247 1.298 1.00 94.75 94 PRO A O 1
ATOM 685 N N . GLN A 1 95 ? -10.839 2.170 -0.746 1.00 94.62 95 GLN A N 1
ATOM 686 C CA . GLN A 1 95 ? -12.294 2.265 -0.813 1.00 94.62 95 GLN A CA 1
ATOM 687 C C . GLN A 1 95 ? -12.946 0.889 -0.600 1.00 94.62 95 GLN A C 1
ATOM 689 O O . GLN A 1 95 ? -12.573 -0.090 -1.244 1.00 94.62 95 GLN A O 1
ATOM 694 N N . GLY A 1 96 ? -13.918 0.827 0.314 1.00 94.31 96 GLY A N 1
ATOM 695 C CA . GLY A 1 96 ? -14.630 -0.408 0.657 1.00 94.31 96 GLY A CA 1
ATOM 696 C C . GLY A 1 96 ? -13.840 -1.405 1.514 1.00 94.31 96 GLY A C 1
ATOM 697 O O . GLY A 1 96 ? -14.341 -2.496 1.750 1.00 94.31 96 GLY A O 1
ATOM 698 N N . GLN A 1 97 ? -12.635 -1.054 1.981 1.00 96.06 97 GLN A N 1
ATOM 699 C CA . GLN A 1 97 ? -11.786 -1.918 2.820 1.00 96.06 97 GLN A CA 1
ATOM 700 C C . GLN A 1 97 ? -11.721 -1.460 4.285 1.00 96.06 97 GLN A C 1
ATOM 702 O O . GLN A 1 97 ? -10.889 -1.957 5.044 1.00 96.06 97 GLN A O 1
ATOM 707 N N . LEU A 1 98 ? -12.565 -0.506 4.685 1.00 95.38 98 LEU A N 1
ATOM 708 C CA . LEU A 1 98 ? -12.691 -0.088 6.079 1.00 95.38 98 LEU A CA 1
ATOM 709 C C . LEU A 1 98 ? -13.376 -1.206 6.877 1.00 95.38 98 LEU A C 1
ATOM 711 O O . LEU A 1 98 ? -14.444 -1.678 6.484 1.00 95.38 98 LEU A O 1
ATOM 715 N N . ALA A 1 99 ? -12.755 -1.634 7.972 1.00 94.25 99 ALA A N 1
ATOM 716 C CA . ALA A 1 99 ? -13.336 -2.612 8.884 1.00 94.25 99 ALA A CA 1
ATOM 717 C C . ALA A 1 99 ? -14.383 -1.955 9.806 1.00 94.25 99 ALA A C 1
ATOM 719 O O . ALA A 1 99 ? -14.666 -0.760 9.711 1.00 94.25 99 ALA A O 1
ATOM 720 N N . SER A 1 100 ? -14.947 -2.734 10.733 1.00 90.12 100 SER A N 1
ATOM 721 C CA . SER A 1 100 ? -15.779 -2.187 11.810 1.00 90.12 100 SER A CA 1
ATOM 722 C C . SER A 1 100 ? -15.024 -1.103 12.592 1.00 90.12 100 SER A C 1
ATOM 724 O O . SER A 1 100 ? -13.833 -1.249 12.875 1.00 90.12 100 SER A O 1
ATOM 726 N N . GLU A 1 101 ? -15.721 -0.027 12.960 1.00 87.94 101 GLU A N 1
ATOM 727 C CA . GLU A 1 101 ? -15.114 1.107 13.663 1.00 87.94 101 GLU A CA 1
ATOM 728 C C . GLU A 1 101 ? -14.501 0.712 15.015 1.00 87.94 101 GLU A C 1
ATOM 730 O O . GLU A 1 101 ? -15.000 -0.165 15.725 1.00 87.94 101 GLU A O 1
ATOM 735 N N . GLY A 1 102 ? -13.444 1.427 15.412 1.00 90.94 102 GLY A N 1
ATOM 736 C CA . GLY A 1 102 ? -12.901 1.346 16.773 1.00 90.94 102 GLY A CA 1
ATOM 737 C C . GLY A 1 102 ? -11.967 0.163 17.035 1.00 90.94 102 GLY A C 1
ATOM 738 O O . GLY A 1 102 ? -11.646 -0.111 18.190 1.00 90.94 102 GLY A O 1
ATOM 739 N N . LEU A 1 103 ? -11.491 -0.514 15.987 1.00 96.94 103 LEU A N 1
ATOM 740 C CA . LEU A 1 103 ? -10.531 -1.620 16.098 1.00 96.94 103 LEU A CA 1
ATOM 741 C C . LEU A 1 103 ? -9.068 -1.169 16.311 1.00 96.94 103 LEU A C 1
ATOM 743 O O . LEU A 1 103 ? -8.230 -2.000 16.662 1.00 96.94 103 LEU A O 1
ATOM 747 N N . CYS A 1 104 ? -8.774 0.130 16.172 1.00 97.00 104 CYS A N 1
ATOM 748 C CA . CYS A 1 104 ? -7.498 0.767 16.544 1.00 97.00 104 CYS A CA 1
ATOM 749 C C . CYS A 1 104 ? -7.712 1.808 17.671 1.00 97.00 104 CYS A C 1
ATOM 751 O O . CYS A 1 104 ? -7.546 3.017 17.460 1.00 97.00 104 CYS A O 1
ATOM 753 N N . PRO A 1 105 ? -8.188 1.387 18.862 1.00 96.69 105 PRO A N 1
ATOM 754 C CA . PRO A 1 105 ? -8.672 2.299 19.899 1.00 96.69 105 PRO A CA 1
ATOM 755 C C . PRO A 1 105 ? -7.598 3.235 20.462 1.00 96.69 105 PRO A C 1
ATOM 757 O O . PRO A 1 105 ? -7.917 4.373 20.813 1.00 96.69 105 PRO A O 1
ATOM 760 N N . ARG A 1 106 ? -6.333 2.803 20.551 1.00 96.75 106 ARG A N 1
ATOM 761 C CA . ARG A 1 106 ? -5.261 3.631 21.133 1.00 96.75 106 ARG A CA 1
ATOM 762 C C . ARG A 1 106 ? -4.862 4.780 20.213 1.00 96.75 106 ARG A C 1
ATOM 764 O O . ARG A 1 106 ? -4.358 5.795 20.693 1.00 96.75 106 ARG A O 1
ATOM 771 N N . GLN A 1 107 ? -5.087 4.629 18.910 1.00 94.81 107 GLN A N 1
ATOM 772 C CA . GLN A 1 107 ? -4.676 5.593 17.888 1.00 94.81 107 GLN A CA 1
ATOM 773 C C . GLN A 1 107 ? -5.854 6.317 17.220 1.00 94.81 107 GLN A C 1
ATOM 775 O O . GLN A 1 107 ? -5.636 7.207 16.399 1.00 94.81 107 GLN A O 1
ATOM 780 N N . ARG A 1 108 ? -7.097 6.035 17.634 1.00 93.94 108 ARG A N 1
ATOM 781 C CA . ARG A 1 108 ? -8.319 6.657 17.095 1.00 93.94 108 ARG A CA 1
ATOM 782 C C . ARG A 1 108 ? -8.298 8.188 17.128 1.00 93.94 108 ARG A C 1
ATOM 784 O O . ARG A 1 108 ? -8.714 8.832 16.171 1.00 93.94 108 ARG A O 1
ATOM 791 N N . ALA A 1 109 ? -7.752 8.785 18.191 1.00 93.44 109 ALA A N 1
ATOM 792 C CA . ALA A 1 109 ? -7.618 10.242 18.314 1.00 93.44 109 ALA A CA 1
ATOM 793 C C . ALA A 1 109 ? -6.731 10.877 17.219 1.00 93.44 109 ALA A C 1
ATOM 795 O O . ALA A 1 109 ? -6.787 12.083 17.003 1.00 93.44 109 ALA A O 1
ATOM 796 N N . GLN A 1 110 ? -5.927 10.072 16.517 1.00 93.62 110 GLN A N 1
ATOM 797 C CA . GLN A 1 110 ? -5.075 10.486 15.398 1.00 93.62 110 GLN A CA 1
ATOM 798 C C . GLN A 1 110 ? -5.759 10.264 14.034 1.00 93.62 110 GLN A C 1
ATOM 800 O O . GLN A 1 110 ? -5.116 10.420 12.997 1.00 93.62 110 GLN A O 1
ATOM 805 N N . GLY A 1 111 ? -7.044 9.884 14.019 1.00 93.62 111 GLY A N 1
ATOM 806 C CA . GLY A 1 111 ? -7.784 9.548 12.799 1.00 93.62 111 GLY A CA 1
ATOM 807 C C . GLY A 1 111 ? -7.383 8.199 12.197 1.00 93.62 111 GLY A C 1
ATOM 808 O O . GLY A 1 111 ? -7.433 8.037 10.978 1.00 93.62 111 GLY A O 1
ATOM 809 N N . VAL A 1 112 ? -6.932 7.263 13.036 1.00 95.88 112 VAL A N 1
ATOM 810 C CA . VAL A 1 112 ? -6.525 5.911 12.633 1.00 95.88 112 VAL A CA 1
ATOM 811 C C . VAL A 1 112 ? -7.703 4.959 12.753 1.00 95.88 112 VAL A C 1
ATOM 813 O O . VAL A 1 112 ? -8.365 4.922 13.787 1.00 95.88 112 VAL A O 1
ATOM 816 N N . GLU A 1 113 ? -7.915 4.165 11.712 1.00 96.38 113 GLU A N 1
ATOM 817 C CA . GLU A 1 113 ? -8.933 3.123 11.644 1.00 96.38 113 GLU A CA 1
ATOM 818 C C . GLU A 1 113 ? -8.315 1.808 11.154 1.00 96.38 113 GLU A C 1
ATOM 820 O O . GLU A 1 113 ? -7.171 1.759 10.692 1.00 96.38 113 GLU A O 1
ATOM 825 N N . CYS A 1 114 ? -9.073 0.722 11.282 1.00 97.50 114 CYS A N 1
ATOM 826 C CA . CYS A 1 114 ? -8.653 -0.592 10.817 1.00 97.50 114 CYS A CA 1
ATOM 827 C C . CYS A 1 114 ? -9.071 -0.820 9.360 1.00 97.50 114 CYS A C 1
ATOM 829 O O . CYS A 1 114 ? -10.227 -0.600 8.996 1.00 97.50 114 CYS A O 1
ATOM 831 N N . CYS A 1 115 ? -8.136 -1.292 8.538 1.00 97.31 115 CYS A N 1
ATOM 832 C CA . CYS A 1 115 ? -8.324 -1.519 7.107 1.00 97.31 115 CYS A CA 1
ATOM 833 C C . CYS A 1 115 ? -7.898 -2.934 6.705 1.00 97.31 115 CYS A C 1
ATOM 835 O O . CYS A 1 115 ? -6.867 -3.424 7.159 1.00 97.31 115 CYS A O 1
ATOM 837 N N . HIS A 1 116 ? -8.628 -3.563 5.785 1.00 96.12 116 HIS A N 1
ATOM 838 C CA . HIS A 1 116 ? -8.305 -4.886 5.225 1.00 96.12 116 HIS A CA 1
ATOM 839 C C . HIS A 1 116 ? -7.344 -4.833 4.022 1.00 96.12 116 HIS A C 1
ATOM 841 O O . HIS A 1 116 ? -7.181 -5.806 3.289 1.00 96.12 116 HIS A O 1
ATOM 847 N N . GLY A 1 117 ? -6.688 -3.695 3.798 1.00 92.75 117 GLY A N 1
ATOM 848 C CA . GLY A 1 117 ? -5.748 -3.516 2.699 1.00 92.75 117 GLY A CA 1
ATOM 849 C C . GLY A 1 117 ? -4.649 -2.519 3.031 1.00 92.75 117 GLY A C 1
ATOM 850 O O . GLY A 1 117 ? -4.767 -1.728 3.964 1.00 92.75 117 GLY A O 1
ATOM 851 N N . LEU A 1 118 ? -3.580 -2.560 2.235 1.00 93.50 118 LEU A N 1
ATOM 852 C CA . LEU A 1 118 ? -2.466 -1.616 2.323 1.00 93.50 118 LEU A CA 1
ATOM 853 C C . LEU A 1 118 ? -2.931 -0.181 2.049 1.00 93.50 118 LEU A C 1
ATOM 855 O O . LEU A 1 118 ? -3.843 0.032 1.250 1.00 93.50 118 LEU A O 1
ATOM 859 N N . SER A 1 119 ? -2.245 0.793 2.655 1.00 94.19 119 SER A N 1
ATOM 860 C CA . SER A 1 119 ? -2.455 2.219 2.377 1.00 94.19 119 SER A CA 1
ATOM 861 C C . SER A 1 119 ? -2.432 2.482 0.872 1.00 94.19 119 SER A C 1
ATOM 863 O O . SER A 1 119 ? -1.547 2.002 0.158 1.00 94.19 119 SER A O 1
ATOM 865 N N . VAL A 1 120 ? -3.369 3.298 0.385 1.00 94.44 120 VAL A N 1
A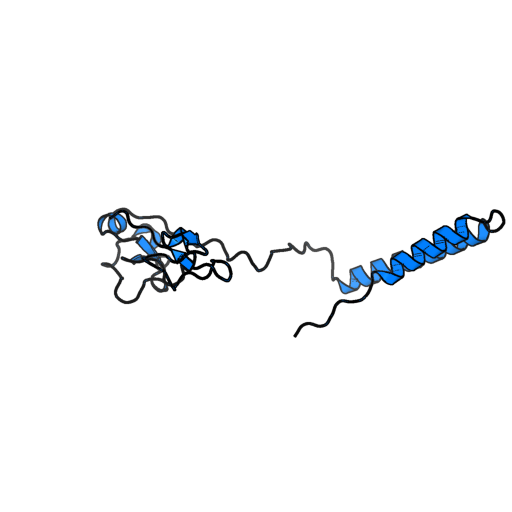TOM 866 C CA . VAL A 1 120 ? -3.383 3.758 -1.016 1.00 94.44 120 VAL A CA 1
ATOM 867 C C . VAL A 1 120 ? -2.132 4.561 -1.389 1.00 94.44 120 VAL A C 1
ATOM 869 O O . VAL A 1 120 ? -1.879 4.779 -2.571 1.00 94.44 120 VAL A O 1
ATOM 872 N N . ARG A 1 121 ? -1.350 4.999 -0.394 1.00 93.12 121 ARG A N 1
ATOM 873 C CA . ARG A 1 121 ? -0.080 5.709 -0.577 1.00 93.12 121 ARG A CA 1
ATOM 874 C C . ARG A 1 121 ? 1.146 4.803 -0.543 1.00 93.12 121 ARG A C 1
ATOM 876 O O . ARG A 1 121 ? 2.242 5.288 -0.804 1.00 93.12 121 ARG A O 1
ATOM 883 N N . GLU A 1 122 ? 1.004 3.522 -0.209 1.00 92.50 122 GLU A N 1
ATOM 884 C CA . GLU A 1 122 ? 2.133 2.595 -0.256 1.00 92.50 122 GLU A CA 1
ATOM 885 C C . GLU A 1 122 ? 2.406 2.193 -1.707 1.00 92.50 122 GLU A C 1
ATOM 887 O O . GLU A 1 122 ? 1.667 1.393 -2.290 1.00 92.50 122 GLU A O 1
ATOM 892 N N . THR A 1 123 ? 3.475 2.750 -2.273 1.00 94.50 123 THR A N 1
ATOM 893 C CA . THR A 1 123 ? 3.933 2.500 -3.646 1.00 94.50 123 THR A CA 1
ATOM 894 C C . THR A 1 123 ? 5.279 1.778 -3.701 1.00 94.50 123 THR A C 1
ATOM 896 O O . THR A 1 123 ? 5.840 1.629 -4.783 1.00 94.50 123 THR A O 1
ATOM 899 N N . ARG A 1 124 ? 5.834 1.326 -2.568 1.00 94.06 124 ARG A N 1
ATOM 900 C CA . ARG A 1 124 ? 7.120 0.617 -2.560 1.00 94.06 124 ARG A CA 1
ATOM 901 C C . ARG A 1 124 ? 6.919 -0.873 -2.741 1.00 94.06 124 ARG A C 1
ATOM 903 O O . ARG A 1 124 ? 6.242 -1.504 -1.929 1.00 94.06 124 ARG A O 1
ATOM 910 N N . CYS A 1 125 ? 7.561 -1.452 -3.746 1.00 95.38 125 CYS A N 1
ATOM 911 C CA . CYS A 1 125 ? 7.394 -2.848 -4.122 1.00 95.38 125 CYS A CA 1
ATOM 912 C C . CYS A 1 125 ? 7.603 -3.805 -2.937 1.00 95.38 125 CYS A C 1
ATOM 914 O O . CYS A 1 125 ? 6.749 -4.643 -2.646 1.00 95.38 125 CYS A O 1
ATOM 916 N N . ALA A 1 126 ? 8.676 -3.603 -2.165 1.00 93.81 126 ALA A N 1
ATOM 917 C CA . ALA A 1 126 ? 9.000 -4.453 -1.018 1.00 93.81 126 ALA A CA 1
ATOM 918 C C . ALA A 1 126 ? 7.929 -4.419 0.088 1.00 93.81 126 ALA A C 1
ATOM 920 O O . ALA A 1 126 ? 7.584 -5.451 0.658 1.00 93.81 126 ALA A O 1
ATOM 921 N N . ARG A 1 127 ? 7.349 -3.245 0.380 1.00 91.56 127 ARG A N 1
ATOM 922 C CA . ARG A 1 127 ? 6.290 -3.096 1.402 1.00 91.56 127 ARG A CA 1
ATOM 923 C C . ARG A 1 127 ? 4.935 -3.615 0.924 1.00 91.56 127 ARG A C 1
ATOM 925 O O . ARG A 1 127 ? 4.048 -3.837 1.741 1.00 91.56 127 ARG A O 1
ATOM 932 N N . ARG A 1 128 ? 4.795 -3.833 -0.382 1.00 92.25 128 ARG A N 1
ATOM 933 C CA . ARG A 1 128 ? 3.639 -4.474 -1.012 1.00 92.25 128 ARG A CA 1
ATOM 934 C C . ARG A 1 128 ? 3.813 -5.990 -1.170 1.00 92.25 128 ARG A C 1
ATOM 936 O O . ARG A 1 128 ? 2.919 -6.640 -1.697 1.00 92.25 128 ARG A O 1
ATOM 943 N N . GLY A 1 129 ? 4.922 -6.553 -0.678 1.00 92.00 129 GLY A N 1
ATOM 944 C CA . GLY A 1 129 ? 5.200 -7.993 -0.709 1.00 92.00 129 GLY A CA 1
ATOM 945 C C . GLY A 1 129 ? 5.887 -8.477 -1.987 1.00 92.00 129 GLY A C 1
ATOM 946 O O . GLY A 1 129 ? 5.814 -9.664 -2.299 1.00 92.00 129 GLY A O 1
ATOM 947 N N . GLY A 1 130 ? 6.524 -7.576 -2.739 1.00 94.69 130 GLY A N 1
ATOM 948 C CA . GLY A 1 130 ? 7.201 -7.906 -3.988 1.00 94.69 130 GLY A CA 1
ATOM 949 C C . GLY A 1 130 ? 8.699 -7.628 -4.014 1.00 94.69 130 GLY A C 1
ATOM 950 O O . GLY A 1 130 ? 9.289 -7.110 -3.068 1.00 94.69 130 GLY A O 1
ATOM 951 N N . GLU A 1 131 ? 9.302 -7.939 -5.157 1.00 95.94 131 GLU A N 1
ATOM 952 C CA . GLU A 1 131 ? 10.684 -7.604 -5.499 1.00 95.94 131 GLU A CA 1
ATOM 953 C C . GLU A 1 131 ? 10.741 -6.997 -6.905 1.00 95.94 131 GLU A C 1
ATOM 955 O O . GLU A 1 131 ? 10.077 -7.481 -7.826 1.00 95.94 131 GLU A O 1
ATOM 960 N N . CYS A 1 132 ? 11.549 -5.951 -7.086 1.00 96.50 132 CYS A N 1
ATOM 961 C CA . CYS A 1 132 ? 11.800 -5.375 -8.403 1.00 96.50 132 CYS A CA 1
ATOM 962 C C . CYS A 1 132 ? 12.717 -6.296 -9.213 1.00 96.50 132 CYS A C 1
ATOM 964 O O . CYS A 1 132 ? 13.820 -6.621 -8.773 1.00 96.50 132 CYS A O 1
ATOM 966 N N . ARG A 1 133 ? 12.275 -6.716 -10.402 1.00 95.75 133 ARG A N 1
ATOM 967 C CA . ARG A 1 133 ? 13.071 -7.549 -11.314 1.00 95.75 133 ARG A CA 1
ATOM 968 C C . ARG A 1 133 ? 12.914 -7.095 -12.757 1.00 95.75 133 ARG A C 1
ATOM 970 O O . ARG A 1 133 ? 11.838 -6.677 -13.174 1.00 95.75 133 ARG A O 1
ATOM 977 N N . ALA A 1 134 ? 13.981 -7.236 -13.540 1.00 93.69 134 ALA A N 1
ATOM 978 C CA . ALA A 1 134 ? 13.953 -6.981 -14.983 1.00 93.69 134 ALA A CA 1
ATOM 979 C C . ALA A 1 134 ? 13.191 -8.068 -15.767 1.00 93.69 134 ALA A C 1
ATOM 981 O O . ALA A 1 134 ? 12.744 -7.843 -16.889 1.00 93.69 134 ALA A O 1
ATOM 982 N N . THR A 1 135 ? 13.053 -9.268 -15.197 1.00 86.25 135 THR 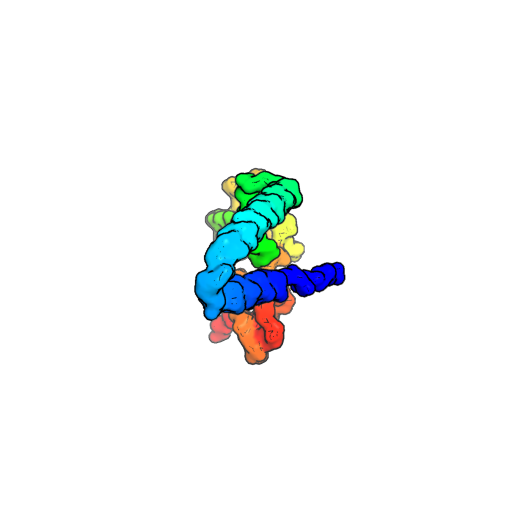A N 1
ATOM 983 C CA . THR A 1 135 ? 12.357 -10.386 -15.842 1.00 86.25 135 THR A CA 1
ATOM 984 C C . THR A 1 135 ? 10.848 -10.292 -15.654 1.00 86.25 135 THR A C 1
ATOM 986 O O . THR A 1 135 ? 10.360 -9.711 -14.687 1.00 86.25 135 THR A O 1
ATOM 989 N N . ASN A 1 136 ? 10.099 -10.919 -16.562 1.00 83.12 136 ASN A N 1
ATOM 990 C CA . ASN A 1 136 ? 8.651 -11.022 -16.424 1.00 83.12 136 ASN A CA 1
ATOM 991 C C . ASN A 1 136 ? 8.283 -11.947 -15.248 1.00 83.12 136 ASN A C 1
ATOM 993 O O . ASN A 1 136 ? 8.996 -12.914 -14.968 1.00 83.12 136 ASN A O 1
ATOM 997 N N . CYS A 1 137 ? 7.175 -11.656 -14.574 1.00 88.00 137 CYS A N 1
ATOM 998 C CA . CYS A 1 137 ? 6.666 -12.427 -13.445 1.00 88.00 137 CYS A CA 1
ATOM 999 C C . CYS A 1 137 ? 5.176 -12.715 -13.600 1.00 88.00 137 CYS A C 1
ATOM 1001 O O . CYS A 1 137 ? 4.453 -11.976 -14.261 1.00 88.00 137 CYS A O 1
ATOM 1003 N N . THR A 1 138 ? 4.725 -13.810 -12.984 1.00 89.00 138 THR A N 1
ATOM 1004 C CA . THR A 1 138 ? 3.336 -14.278 -13.084 1.00 89.00 138 THR A CA 1
ATOM 1005 C C . THR A 1 138 ? 2.347 -13.274 -12.497 1.00 89.00 138 THR A C 1
ATOM 1007 O O . THR A 1 138 ? 1.283 -13.056 -13.068 1.00 89.00 138 THR A O 1
ATOM 1010 N N . VAL A 1 139 ? 2.700 -12.657 -11.365 1.00 92.75 139 VAL A N 1
ATOM 1011 C CA . VAL A 1 139 ? 1.886 -11.641 -10.691 1.00 92.75 139 VAL A CA 1
ATOM 1012 C C . VAL A 1 139 ? 2.697 -10.356 -10.591 1.00 92.75 139 VAL A C 1
ATOM 1014 O O . VAL A 1 139 ? 3.737 -10.319 -9.930 1.00 92.75 139 VAL A O 1
ATOM 1017 N N . ARG A 1 140 ? 2.206 -9.305 -11.251 1.00 94.25 140 ARG A N 1
ATOM 1018 C CA . ARG A 1 140 ? 2.797 -7.965 -11.253 1.00 94.25 140 ARG A CA 1
ATOM 1019 C C . ARG A 1 140 ? 1.935 -7.000 -10.443 1.00 94.25 140 ARG A C 1
ATOM 1021 O O . ARG A 1 140 ? 0.711 -7.058 -10.539 1.00 94.25 140 ARG A O 1
ATOM 1028 N N . ASP A 1 141 ? 2.566 -6.111 -9.679 1.00 94.19 141 ASP A N 1
ATOM 1029 C CA . ASP A 1 141 ? 1.883 -5.003 -9.003 1.00 94.19 141 ASP A CA 1
ATOM 1030 C C . ASP A 1 141 ? 2.202 -3.659 -9.674 1.00 94.19 141 ASP A C 1
ATOM 1032 O O . ASP A 1 141 ? 3.292 -3.103 -9.534 1.00 94.19 141 ASP A O 1
ATOM 1036 N N . ASP A 1 142 ? 1.209 -3.124 -10.380 1.00 93.56 142 ASP A N 1
ATOM 1037 C CA . ASP A 1 142 ? 1.314 -1.885 -11.159 1.00 93.56 142 ASP A CA 1
ATOM 1038 C C . ASP A 1 142 ? 1.262 -0.618 -10.293 1.00 93.56 142 ASP A C 1
ATOM 1040 O O . ASP A 1 142 ? 1.473 0.486 -10.792 1.00 93.56 142 ASP A O 1
ATOM 1044 N N . LYS A 1 143 ? 0.962 -0.749 -8.994 1.00 93.81 143 LYS A N 1
ATOM 1045 C CA . LYS A 1 143 ? 0.935 0.381 -8.054 1.00 93.81 143 LYS A CA 1
ATOM 1046 C C . LYS A 1 143 ? 2.318 0.702 -7.495 1.00 93.81 143 LYS A C 1
ATOM 1048 O O . LYS A 1 143 ? 2.475 1.736 -6.844 1.00 93.81 143 LYS A O 1
ATOM 1053 N N . ALA A 1 144 ? 3.301 -0.174 -7.703 1.00 95.06 144 ALA A N 1
ATOM 1054 C CA . ALA A 1 144 ? 4.664 0.071 -7.269 1.00 95.06 144 ALA A CA 1
ATOM 1055 C C . ALA A 1 144 ? 5.373 1.064 -8.203 1.00 95.06 144 ALA A C 1
ATOM 1057 O O . ALA A 1 144 ? 5.330 0.918 -9.422 1.00 95.06 144 ALA A O 1
ATOM 1058 N N . THR A 1 145 ? 6.043 2.066 -7.634 1.00 95.56 145 THR A N 1
ATOM 1059 C CA . THR A 1 145 ? 6.684 3.153 -8.399 1.00 95.56 145 THR A CA 1
ATOM 1060 C C . THR A 1 145 ? 8.180 3.290 -8.125 1.00 95.56 145 THR A C 1
ATOM 1062 O O . THR A 1 145 ? 8.804 4.222 -8.622 1.00 95.56 145 THR A O 1
ATOM 1065 N N . ASP A 1 146 ? 8.750 2.419 -7.293 1.00 95.38 146 ASP A N 1
ATOM 1066 C CA . ASP A 1 146 ? 10.142 2.475 -6.833 1.00 95.38 146 ASP A CA 1
ATOM 1067 C C . ASP A 1 146 ? 11.095 1.531 -7.585 1.00 95.38 146 ASP A C 1
ATOM 1069 O O . ASP A 1 146 ? 12.303 1.571 -7.346 1.00 95.38 146 ASP A O 1
ATOM 1073 N N . CYS A 1 147 ? 10.588 0.713 -8.512 1.00 95.50 147 CYS A N 1
ATOM 1074 C CA . CYS A 1 147 ? 11.426 -0.113 -9.382 1.00 95.50 147 CYS A CA 1
ATOM 1075 C C . CYS A 1 147 ? 12.141 0.727 -10.451 1.00 95.50 147 CYS A C 1
ATOM 1077 O O . CYS A 1 147 ? 11.637 1.762 -10.898 1.00 95.50 147 CYS A O 1
ATOM 1079 N N . ARG A 1 148 ? 13.333 0.289 -10.877 1.00 95.81 148 ARG A N 1
ATOM 1080 C CA . ARG A 1 148 ? 14.108 1.008 -11.899 1.00 95.81 148 ARG A CA 1
ATOM 1081 C C . ARG A 1 148 ? 13.435 0.907 -13.266 1.00 95.81 148 ARG A C 1
ATOM 1083 O O . ARG A 1 148 ? 12.595 0.047 -13.517 1.00 95.81 148 ARG A O 1
ATOM 1090 N N . TYR A 1 149 ? 13.848 1.770 -14.193 1.00 92.56 149 TYR A N 1
ATOM 1091 C CA . TYR A 1 149 ? 13.386 1.687 -15.576 1.00 92.56 149 TYR A CA 1
ATOM 1092 C C . TYR A 1 149 ? 13.703 0.308 -16.179 1.00 92.56 149 TYR A C 1
ATOM 1094 O O . TYR A 1 149 ? 14.850 -0.136 -16.145 1.00 92.56 149 TYR A O 1
ATOM 1102 N N . GLY A 1 150 ? 12.685 -0.348 -16.740 1.00 90.56 150 GLY A N 1
ATOM 1103 C CA . GLY A 1 150 ? 12.786 -1.706 -17.282 1.00 90.56 150 GLY A CA 1
ATOM 1104 C C . GLY A 1 150 ? 12.585 -2.825 -16.252 1.00 90.56 150 GLY A C 1
ATOM 1105 O O . GLY A 1 150 ? 12.590 -3.990 -16.637 1.00 90.56 150 GLY A O 1
ATOM 1106 N N . GLU A 1 151 ? 12.376 -2.498 -14.975 1.00 95.62 151 GLU A N 1
ATOM 1107 C CA . GLU A 1 151 ? 11.998 -3.456 -13.935 1.00 95.62 151 GLU A CA 1
ATOM 1108 C C . GLU A 1 151 ? 10.490 -3.415 -13.658 1.00 95.62 151 GLU A C 1
ATOM 1110 O O . GLU A 1 151 ? 9.829 -2.389 -13.816 1.00 95.62 151 GLU A O 1
ATOM 1115 N N . ASN A 1 152 ? 9.948 -4.545 -13.208 1.00 95.44 152 ASN A N 1
ATOM 1116 C CA . ASN A 1 152 ? 8.576 -4.684 -12.736 1.00 95.44 152 ASN A CA 1
ATOM 1117 C C . ASN A 1 152 ? 8.571 -5.097 -11.261 1.00 95.44 152 ASN A C 1
ATOM 1119 O O . ASN A 1 152 ? 9.462 -5.828 -10.824 1.00 95.44 152 ASN A O 1
ATOM 1123 N N . CYS A 1 153 ? 7.547 -4.682 -10.510 1.00 96.69 153 CYS A N 1
ATOM 1124 C CA . CYS A 1 153 ? 7.324 -5.199 -9.164 1.00 96.69 153 CYS A CA 1
ATOM 1125 C C . CYS A 1 153 ? 6.625 -6.557 -9.220 1.00 96.69 153 CYS A C 1
ATOM 1127 O O . CYS A 1 153 ? 5.474 -6.654 -9.653 1.00 96.69 153 CYS A O 1
ATOM 1129 N N . CYS A 1 154 ? 7.326 -7.594 -8.777 1.00 95.81 154 CYS A N 1
ATOM 1130 C CA . CYS A 1 154 ? 6.879 -8.975 -8.857 1.00 95.81 154 CYS A CA 1
ATOM 1131 C C . CYS A 1 154 ? 6.451 -9.498 -7.491 1.00 95.81 154 CYS A C 1
ATOM 1133 O O . CYS A 1 154 ? 7.243 -9.464 -6.552 1.00 95.81 154 CYS A O 1
ATOM 1135 N N . ILE A 1 155 ? 5.223 -10.009 -7.393 1.00 94.31 155 ILE A N 1
ATOM 1136 C CA . ILE A 1 155 ? 4.677 -10.589 -6.161 1.00 94.31 155 ILE A CA 1
ATOM 1137 C C . ILE A 1 155 ? 4.905 -12.101 -6.164 1.00 94.31 155 ILE A C 1
ATOM 1139 O O . ILE A 1 155 ? 4.533 -12.792 -7.116 1.00 94.31 155 ILE A O 1
ATOM 1143 N N . PHE A 1 156 ? 5.486 -12.621 -5.083 1.00 85.12 156 PHE A N 1
ATOM 1144 C CA . PHE A 1 156 ? 5.709 -14.054 -4.906 1.00 85.12 156 PHE A CA 1
ATOM 1145 C C . PHE A 1 156 ? 4.712 -14.613 -3.898 1.00 85.12 156 PHE A C 1
ATOM 1147 O O . PHE A 1 156 ? 4.729 -14.255 -2.724 1.00 85.12 156 PHE A O 1
ATOM 1154 N N . VAL A 1 157 ? 3.861 -15.520 -4.362 1.00 81.25 157 VAL A N 1
ATOM 1155 C CA . VAL A 1 157 ? 3.005 -16.339 -3.505 1.00 81.25 157 VAL A CA 1
ATOM 1156 C C . VAL A 1 157 ? 3.510 -17.775 -3.581 1.00 81.25 157 VAL A C 1
ATOM 1158 O O . VAL A 1 157 ? 3.776 -18.279 -4.673 1.00 81.25 157 VAL A O 1
ATOM 1161 N N . ALA A 1 158 ? 3.701 -18.418 -2.429 1.00 66.38 158 ALA A N 1
ATOM 1162 C CA . ALA A 1 158 ? 3.896 -19.862 -2.396 1.00 66.38 158 ALA A CA 1
ATOM 1163 C C . ALA A 1 158 ? 2.547 -20.498 -2.752 1.00 66.38 158 ALA A C 1
ATOM 1165 O O . ALA A 1 158 ? 1.575 -20.310 -2.020 1.00 66.38 158 ALA A O 1
ATOM 1166 N N . LEU A 1 159 ? 2.487 -21.139 -3.919 1.00 54.94 159 LEU A N 1
ATOM 1167 C CA . LEU A 1 159 ? 1.329 -21.909 -4.372 1.00 54.94 159 LEU A CA 1
ATOM 1168 C C . LEU A 1 159 ? 1.360 -23.317 -3.779 1.00 54.94 159 LEU A C 1
ATOM 1170 O O . LEU A 1 159 ? 2.475 -23.881 -3.687 1.00 54.94 159 LEU A O 1
#

Sequence (159 aa):
MPPSTTMTLSAALAAALVVLMVAAAPEQKDAAEALKDTLKDTLKDTLKDDAARLGGWTALQYVPVHTPPPPREFSPEEPCSRAGGICLAANECPQGQLASEGLCPRQRAQGVECCHGLSVRETRCARRGGECRATNCTVRDDKATDCRYGENCCIFVAL

Secondary structure (DSSP, 8-state):
-PPP---SHHHHHHHHHHHHHHTT-TT-HHHHHHHHHHHHHHHHHHHHHHHHHTT--S------TTSPPPP--PPP-HHHHHTT-EEEEGGGSPTT-B-STTSSTTTGGGTEEEESS--TT---TGGGTEEEESS--SSB-TT---SPTT-EEEE----

pLDDT: mean 76.95, std 19.32, range [38.12, 98.12]